Protein AF-A0A495JUN6-F1 (afdb_monomer_lite)

pLDDT: mean 78.56, std 11.52, range [39.69, 92.38]

Sequence (149 aa):
MSNQSVSVVHFGIGDDGEVAEEVAEALRSHGFSARALKAQANRGDAGSFALIVLLAVPVHGFLSALGESLGAATGEALHALFGRILTRLGGGRSERPVIVIRDATRGIDAEISAGLPPEAFEKLRELATEDPVKLRYDPVAGAWMAVGR

Structure (mmCIF, N/CA/C/O backbone):
data_AF-A0A495JUN6-F1
#
_entry.id   AF-A0A495JUN6-F1
#
loop_
_atom_site.group_PDB
_atom_site.id
_atom_site.type_symbol
_atom_site.label_atom_id
_atom_site.label_alt_id
_atom_site.label_comp_id
_atom_site.label_asym_id
_atom_site.label_entity_id
_atom_site.label_seq_id
_atom_site.pdbx_PDB_ins_code
_atom_site.Cartn_x
_atom_site.Cartn_y
_atom_site.Cartn_z
_atom_site.occupancy
_atom_site.B_iso_or_equiv
_atom_site.auth_seq_id
_atom_site.auth_comp_id
_atom_site.auth_asym_id
_atom_site.auth_atom_id
_atom_site.pdbx_PDB_model_num
ATOM 1 N N . MET A 1 1 ? -19.161 -3.204 10.108 1.00 51.31 1 MET A N 1
ATOM 2 C CA . MET A 1 1 ? -17.741 -3.182 9.701 1.00 51.31 1 MET A CA 1
ATOM 3 C C . MET A 1 1 ? -17.112 -1.962 10.348 1.00 51.31 1 MET A C 1
ATOM 5 O O . MET A 1 1 ? -17.696 -0.889 10.256 1.00 51.31 1 MET A O 1
ATOM 9 N N . SER A 1 2 ? -16.023 -2.127 11.099 1.00 54.59 2 SER A N 1
ATOM 10 C CA . SER A 1 2 ? -15.310 -0.999 11.707 1.00 54.59 2 SER A CA 1
ATOM 11 C C . SER A 1 2 ? -14.773 -0.105 10.593 1.00 54.59 2 SER A C 1
ATOM 13 O O . SER A 1 2 ? -14.056 -0.594 9.724 1.00 54.59 2 SER A O 1
ATOM 15 N N . ASN A 1 3 ? -15.151 1.173 10.590 1.00 66.56 3 ASN A N 1
ATOM 16 C CA . ASN A 1 3 ? -14.759 2.120 9.549 1.00 66.56 3 ASN A CA 1
ATOM 17 C C . ASN A 1 3 ? -13.253 2.402 9.695 1.00 66.56 3 ASN A C 1
ATOM 19 O O . ASN A 1 3 ? -12.848 3.170 10.569 1.00 66.56 3 ASN A O 1
ATOM 23 N N . GLN A 1 4 ? -12.411 1.707 8.927 1.00 79.69 4 GLN A N 1
ATOM 24 C CA . GLN A 1 4 ? -10.961 1.858 9.031 1.00 79.69 4 GLN A CA 1
ATOM 25 C C . GLN A 1 4 ? -10.552 3.228 8.489 1.00 79.69 4 GLN A C 1
ATOM 27 O O . GLN A 1 4 ? -10.918 3.612 7.377 1.00 79.69 4 GLN A O 1
ATOM 32 N N . SER A 1 5 ? -9.814 3.980 9.305 1.00 85.38 5 SER A N 1
ATOM 33 C CA . SER A 1 5 ? -9.288 5.289 8.927 1.00 85.38 5 SER A CA 1
ATOM 34 C C . SER A 1 5 ? -7.932 5.121 8.257 1.00 85.38 5 SER A C 1
ATOM 36 O O . SER A 1 5 ? -7.056 4.447 8.802 1.00 85.38 5 SER A O 1
ATOM 38 N N . VAL A 1 6 ? -7.764 5.735 7.087 1.00 86.81 6 VAL A N 1
ATOM 39 C CA . VAL A 1 6 ? -6.510 5.713 6.328 1.00 86.81 6 VAL A CA 1
ATOM 40 C C . VAL A 1 6 ? -6.088 7.148 6.042 1.00 86.81 6 VAL A C 1
ATOM 42 O O . VAL A 1 6 ? -6.883 7.972 5.602 1.00 86.81 6 VAL A O 1
ATOM 45 N N . SER A 1 7 ? -4.830 7.490 6.299 1.00 87.69 7 SER A N 1
ATOM 46 C CA . SER A 1 7 ? -4.287 8.778 5.850 1.00 87.69 7 SER A CA 1
ATOM 47 C C . SER A 1 7 ? -3.310 8.547 4.707 1.00 87.69 7 SER A C 1
ATOM 49 O O . SER A 1 7 ? -2.368 7.775 4.855 1.00 87.69 7 SER A O 1
ATOM 51 N N . VAL A 1 8 ? -3.546 9.217 3.582 1.00 87.56 8 VAL A N 1
ATOM 52 C CA . VAL A 1 8 ? -2.688 9.209 2.397 1.00 87.56 8 VAL A CA 1
ATOM 53 C C . VAL A 1 8 ? -1.772 10.418 2.496 1.00 87.56 8 VAL A C 1
ATOM 55 O O . VAL A 1 8 ? -2.181 11.548 2.248 1.00 87.56 8 VAL A O 1
ATOM 58 N N . VAL A 1 9 ? -0.543 10.206 2.941 1.00 84.69 9 VAL A N 1
ATOM 59 C CA . VAL A 1 9 ? 0.420 11.280 3.169 1.00 84.69 9 VAL A CA 1
ATOM 60 C C . VAL A 1 9 ? 1.331 11.410 1.957 1.00 84.69 9 VAL A C 1
ATOM 62 O O . VAL A 1 9 ? 1.933 10.427 1.536 1.00 84.69 9 VAL A O 1
ATOM 65 N N . HIS A 1 10 ? 1.477 12.619 1.425 1.00 85.25 10 HIS A N 1
ATOM 66 C CA . HIS A 1 10 ? 2.424 12.918 0.352 1.00 85.25 10 HIS A CA 1
ATOM 67 C C . HIS A 1 10 ? 3.462 13.951 0.810 1.00 85.25 10 HIS A C 1
ATOM 69 O O . HIS A 1 10 ? 3.162 14.845 1.606 1.00 85.25 10 HIS A O 1
ATOM 75 N N . PHE A 1 11 ? 4.690 13.827 0.303 1.00 76.75 11 PHE A N 1
ATOM 76 C CA . PHE A 1 11 ? 5.839 14.655 0.710 1.00 76.75 11 PHE A CA 1
ATOM 77 C C . PHE A 1 11 ? 6.261 15.690 -0.349 1.00 76.75 11 PHE A C 1
ATOM 79 O O . PHE A 1 11 ? 7.166 16.485 -0.103 1.00 76.75 11 PHE A O 1
ATOM 86 N N . GLY A 1 12 ? 5.634 15.681 -1.530 1.00 65.56 12 GLY A N 1
ATOM 87 C CA . GLY A 1 12 ? 6.183 16.333 -2.721 1.00 65.56 12 GLY A CA 1
ATOM 88 C C . GLY A 1 12 ? 5.538 17.638 -3.208 1.00 65.56 12 GLY A C 1
ATOM 89 O O . GLY A 1 12 ? 4.707 18.276 -2.548 1.00 65.56 12 GLY A O 1
ATOM 90 N N . ILE A 1 13 ? 6.006 18.012 -4.406 1.00 59.66 13 ILE A N 1
ATOM 91 C CA . ILE A 1 13 ? 5.780 19.232 -5.199 1.00 59.66 13 ILE A CA 1
ATOM 92 C C . ILE A 1 13 ? 5.242 18.781 -6.579 1.00 59.66 13 ILE A C 1
ATOM 94 O O . ILE A 1 13 ? 5.695 17.758 -7.084 1.00 59.66 13 ILE A O 1
ATOM 98 N N . GLY A 1 14 ? 4.314 19.520 -7.202 1.00 69.12 14 GLY A N 1
ATOM 99 C CA . GLY A 1 14 ? 3.636 19.105 -8.448 1.00 69.12 14 GLY A CA 1
ATOM 100 C C . GLY A 1 14 ? 2.329 18.344 -8.181 1.00 69.12 14 GLY A C 1
ATOM 101 O O . GLY A 1 14 ? 1.662 18.630 -7.185 1.00 69.12 14 GLY A O 1
ATOM 102 N N . ASP A 1 15 ? 1.993 17.364 -9.026 1.00 72.94 15 ASP A N 1
ATOM 103 C CA . ASP A 1 15 ? 0.687 16.668 -9.017 1.00 72.94 15 ASP A CA 1
ATOM 104 C C . ASP A 1 15 ? 0.548 15.593 -7.918 1.00 72.94 15 ASP A C 1
ATOM 106 O O . ASP A 1 15 ? -0.475 14.924 -7.810 1.00 72.94 15 ASP A O 1
ATOM 110 N N . ASP A 1 16 ? 1.547 15.432 -7.042 1.00 78.19 16 ASP A N 1
ATOM 111 C CA . ASP A 1 16 ? 1.526 14.439 -5.953 1.00 78.19 16 ASP A CA 1
ATOM 112 C C . ASP A 1 16 ? 0.312 14.605 -5.024 1.00 78.19 16 ASP A C 1
ATOM 114 O O . ASP A 1 16 ? -0.188 13.627 -4.474 1.00 78.19 16 ASP A O 1
ATOM 118 N N . GLY A 1 17 ? -0.156 15.845 -4.840 1.00 81.62 17 GLY A N 1
ATOM 119 C CA . GLY A 1 17 ? -1.359 16.134 -4.058 1.00 81.62 17 GLY A CA 1
ATOM 120 C C . GLY A 1 17 ? -2.643 15.680 -4.756 1.00 81.62 17 GLY A C 1
ATOM 121 O O . GLY A 1 17 ? -3.538 15.170 -4.090 1.00 81.62 17 GLY A O 1
ATOM 122 N N . GLU A 1 18 ? -2.709 15.812 -6.084 1.00 86.19 18 GLU A N 1
ATOM 123 C CA . GLU A 1 18 ? -3.829 15.311 -6.886 1.00 86.19 18 GLU A CA 1
ATOM 124 C C . GLU A 1 18 ? -3.860 13.785 -6.834 1.00 86.19 18 GLU A C 1
ATOM 126 O O . GLU A 1 18 ? -4.872 13.211 -6.446 1.00 86.19 18 GLU A O 1
ATOM 131 N N . VAL A 1 19 ? -2.722 13.124 -7.072 1.00 86.69 19 VAL A N 1
ATOM 132 C CA . VAL A 1 19 ? -2.626 11.660 -6.969 1.00 86.69 19 VAL A CA 1
ATOM 133 C C . VAL A 1 19 ? -2.966 11.176 -5.554 1.00 86.69 19 VAL A C 1
ATOM 135 O O . VAL A 1 19 ? -3.654 10.171 -5.397 1.00 86.69 19 VAL A O 1
ATOM 138 N N . ALA A 1 20 ? -2.526 11.877 -4.504 1.00 87.50 20 ALA A N 1
ATOM 139 C CA . ALA A 1 20 ? -2.879 11.522 -3.129 1.00 87.50 20 ALA A CA 1
ATOM 140 C C . ALA A 1 20 ? -4.390 11.637 -2.859 1.00 87.50 20 ALA A C 1
ATOM 142 O O . ALA A 1 20 ? -4.950 10.773 -2.178 1.00 87.50 20 ALA A O 1
ATOM 143 N N . GLU A 1 21 ? -5.055 12.662 -3.395 1.00 90.25 21 GLU A N 1
ATOM 144 C CA . GLU A 1 21 ? -6.508 12.813 -3.275 1.00 90.25 21 GLU A CA 1
ATOM 145 C C . GLU A 1 21 ? -7.253 11.751 -4.089 1.00 90.25 21 GLU A C 1
ATOM 147 O O . GLU A 1 21 ? -8.192 11.154 -3.569 1.00 90.25 21 GLU A O 1
ATOM 152 N N . GLU A 1 22 ? -6.794 11.417 -5.297 1.00 89.38 22 GLU A N 1
ATOM 153 C CA . GLU A 1 22 ? -7.351 10.316 -6.094 1.00 89.38 22 GLU A CA 1
ATOM 154 C C . GLU A 1 22 ? -7.238 8.970 -5.363 1.00 89.38 22 GLU A C 1
ATOM 156 O O . GLU A 1 22 ? -8.165 8.159 -5.374 1.00 89.38 22 GLU A O 1
ATOM 161 N N . VAL A 1 23 ? -6.109 8.719 -4.692 1.00 87.81 23 VAL A N 1
ATOM 162 C CA . VAL A 1 23 ? -5.922 7.521 -3.862 1.00 87.81 23 VAL A CA 1
ATOM 163 C C . VAL A 1 23 ? -6.878 7.539 -2.672 1.00 87.81 23 VAL A C 1
ATOM 165 O O . VAL A 1 23 ? -7.506 6.521 -2.379 1.00 87.81 23 VAL A O 1
ATOM 168 N N . ALA A 1 24 ? -7.029 8.679 -1.993 1.00 90.25 24 ALA A N 1
ATOM 169 C CA . ALA A 1 24 ? -7.983 8.812 -0.896 1.00 90.25 24 ALA A CA 1
ATOM 170 C C . ALA A 1 24 ? -9.432 8.615 -1.377 1.00 90.25 24 ALA A C 1
ATOM 172 O O . ALA A 1 24 ? -10.218 7.951 -0.705 1.00 90.25 24 ALA A O 1
ATOM 173 N N . GLU A 1 25 ? -9.793 9.130 -2.551 1.00 90.50 25 GLU A N 1
ATOM 174 C CA . GLU A 1 25 ? -11.100 8.922 -3.173 1.00 90.50 25 GLU A CA 1
ATOM 175 C C . GLU A 1 25 ? -11.342 7.455 -3.529 1.00 90.50 25 GLU A C 1
ATOM 177 O O . GLU A 1 25 ? -12.385 6.910 -3.162 1.00 90.50 25 GLU A O 1
ATOM 182 N N . ALA A 1 26 ? -10.362 6.785 -4.137 1.00 87.31 26 ALA A N 1
ATOM 183 C CA . ALA A 1 26 ? -10.437 5.357 -4.415 1.00 87.31 26 ALA A CA 1
ATOM 184 C C . ALA A 1 26 ? -10.681 4.561 -3.122 1.00 87.31 26 ALA A C 1
ATOM 186 O O . ALA A 1 26 ? -11.609 3.759 -3.054 1.00 87.31 26 ALA A O 1
ATOM 187 N N . LEU A 1 27 ? -9.927 4.839 -2.056 1.00 88.56 27 LEU A N 1
ATOM 188 C CA . LEU A 1 27 ? -10.125 4.197 -0.755 1.00 88.56 27 LEU A CA 1
ATOM 189 C C . LEU A 1 27 ? -11.516 4.488 -0.164 1.00 88.56 27 LEU A C 1
ATOM 191 O O . LEU A 1 27 ? -12.169 3.575 0.341 1.00 88.56 27 LEU A O 1
ATOM 195 N N . ARG A 1 28 ? -12.023 5.722 -0.272 1.00 90.38 28 ARG A N 1
ATOM 196 C CA . ARG A 1 28 ? -13.397 6.057 0.149 1.00 90.38 28 ARG A CA 1
ATOM 197 C C . ARG A 1 28 ? -14.445 5.262 -0.628 1.00 90.38 28 ARG A C 1
ATOM 199 O O . ARG A 1 28 ? -15.394 4.773 -0.018 1.00 90.38 28 ARG A O 1
ATOM 206 N N . SER A 1 29 ? -14.253 5.066 -1.934 1.00 88.62 29 SER A N 1
ATOM 207 C CA . SER A 1 29 ? -15.157 4.253 -2.764 1.00 88.62 29 SER A CA 1
ATOM 208 C C . SER A 1 29 ? -15.208 2.775 -2.337 1.00 88.62 29 SER A C 1
ATOM 210 O O . SER A 1 29 ? -16.213 2.103 -2.557 1.00 88.62 29 SER A O 1
ATOM 212 N N . HIS A 1 30 ? -14.167 2.306 -1.642 1.00 84.44 30 HIS A N 1
ATOM 213 C CA . HIS A 1 30 ? -14.057 0.968 -1.057 1.00 84.44 30 HIS A CA 1
ATOM 214 C C . HIS A 1 30 ? -14.405 0.917 0.446 1.00 84.44 30 HIS A C 1
ATOM 216 O O . HIS A 1 30 ? -14.120 -0.071 1.119 1.00 84.44 30 HIS A O 1
ATOM 222 N N . GLY A 1 31 ? -15.044 1.962 0.986 1.00 85.38 31 GLY A N 1
ATOM 223 C CA . GLY A 1 31 ? -15.576 1.969 2.353 1.00 85.38 31 GLY A CA 1
ATOM 224 C C . GLY A 1 31 ? -14.574 2.348 3.446 1.00 85.38 31 GLY A C 1
ATOM 225 O O . GLY A 1 31 ? -14.867 2.158 4.624 1.00 85.38 31 GLY A O 1
ATOM 226 N N . PHE A 1 32 ? -13.410 2.899 3.089 1.00 86.50 32 PHE A N 1
ATOM 227 C CA . PHE A 1 32 ? -12.456 3.436 4.060 1.00 86.50 32 PHE A CA 1
ATOM 228 C C . PHE A 1 32 ? -12.744 4.906 4.377 1.00 86.50 32 PHE A C 1
ATOM 230 O O . PHE A 1 32 ? -13.102 5.701 3.508 1.00 86.50 32 PHE A O 1
ATOM 237 N N . SER A 1 33 ? -12.486 5.319 5.616 1.00 89.75 33 SER A N 1
ATOM 238 C CA . SER A 1 33 ? -12.432 6.738 5.975 1.00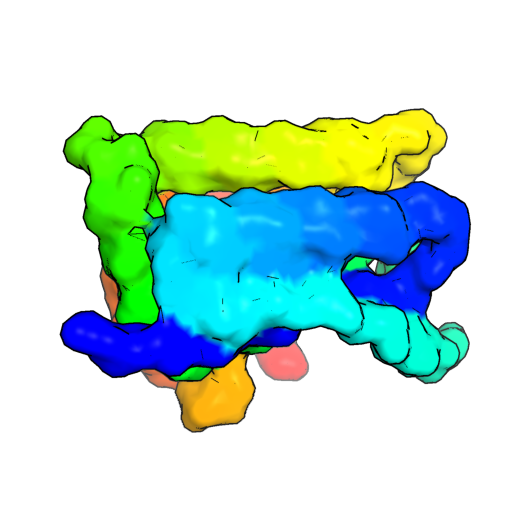 89.75 33 SER A CA 1
ATOM 239 C C . SER A 1 33 ? -11.056 7.298 5.602 1.00 89.75 33 SER A C 1
ATOM 241 O O . SER A 1 33 ? -10.170 7.375 6.455 1.00 89.75 33 SER A O 1
ATOM 243 N N . ALA A 1 34 ? -10.861 7.661 4.331 1.00 90.12 34 ALA A N 1
ATOM 244 C CA . ALA A 1 34 ? -9.571 8.129 3.821 1.00 90.12 34 ALA A CA 1
ATOM 245 C C . ALA A 1 34 ? -9.474 9.656 3.643 1.00 90.12 34 ALA A C 1
ATOM 247 O O . ALA A 1 34 ? -10.443 10.315 3.258 1.00 90.12 34 ALA A O 1
ATOM 248 N N . ARG A 1 35 ? -8.284 10.214 3.906 1.00 92.38 35 ARG A N 1
ATOM 249 C CA . ARG A 1 35 ? -7.948 11.634 3.679 1.00 92.38 35 ARG A CA 1
ATOM 250 C C . ARG A 1 35 ? -6.540 11.798 3.111 1.00 92.38 35 ARG A C 1
ATOM 252 O O . ARG A 1 35 ? -5.628 11.116 3.582 1.00 92.38 35 ARG A O 1
ATOM 259 N N . ALA A 1 36 ? -6.350 12.726 2.175 1.00 90.19 36 ALA A N 1
ATOM 260 C CA . ALA A 1 36 ? -5.023 13.140 1.735 1.00 90.19 36 ALA A CA 1
ATOM 261 C C . ALA A 1 36 ? -4.432 14.188 2.690 1.00 90.19 36 ALA A C 1
ATOM 263 O O . ALA A 1 36 ? -5.126 15.094 3.154 1.00 90.19 36 ALA A O 1
ATOM 264 N N . LEU A 1 37 ? -3.147 14.057 3.013 1.00 87.50 37 LEU A N 1
ATOM 265 C CA . LEU A 1 37 ? -2.410 14.974 3.875 1.00 87.50 37 LEU A CA 1
ATOM 266 C C . LEU A 1 37 ? -1.078 15.339 3.225 1.00 87.50 37 LEU A C 1
ATOM 268 O O . LEU A 1 37 ? -0.308 14.468 2.824 1.00 87.50 37 LEU A O 1
ATOM 272 N N . LYS A 1 38 ? -0.760 16.631 3.213 1.00 85.44 38 LYS A N 1
ATOM 273 C CA . LYS A 1 38 ? 0.571 17.107 2.843 1.00 85.44 38 LYS A CA 1
ATOM 274 C C . LYS A 1 38 ? 1.481 17.088 4.067 1.00 85.44 38 LYS A C 1
ATOM 276 O O . LYS A 1 38 ? 1.238 17.826 5.021 1.00 85.44 38 LYS A O 1
ATOM 281 N N . ALA A 1 39 ? 2.535 16.279 4.041 1.00 79.25 39 ALA A N 1
ATOM 282 C CA . ALA A 1 39 ? 3.596 16.360 5.037 1.00 79.25 39 ALA A CA 1
ATOM 283 C C . ALA A 1 39 ? 4.549 17.517 4.709 1.00 79.25 39 ALA A C 1
ATOM 285 O O . ALA A 1 39 ? 4.863 17.778 3.545 1.00 79.25 39 ALA A O 1
ATOM 286 N N . GLN A 1 40 ? 5.036 18.212 5.740 1.00 65.69 40 GLN A N 1
ATOM 287 C CA . GLN A 1 40 ? 6.181 19.101 5.571 1.00 65.69 40 GLN A CA 1
ATOM 288 C C . GLN A 1 40 ? 7.427 18.242 5.358 1.00 65.69 40 GLN A C 1
ATOM 290 O O . GLN A 1 40 ? 7.810 17.464 6.229 1.00 65.69 40 GLN A O 1
ATOM 295 N N . ALA A 1 41 ? 8.053 18.381 4.191 1.00 57.16 41 ALA A N 1
ATOM 296 C CA . ALA A 1 41 ? 9.350 17.782 3.930 1.00 57.16 41 ALA A CA 1
ATOM 297 C C . ALA A 1 41 ? 10.388 18.399 4.881 1.00 57.16 41 ALA A C 1
ATOM 299 O O . ALA A 1 41 ? 10.761 19.566 4.731 1.00 57.16 41 ALA A O 1
ATOM 300 N N . ASN A 1 42 ? 10.887 17.626 5.846 1.00 51.94 42 ASN A N 1
ATOM 301 C CA . ASN A 1 42 ? 12.164 17.956 6.464 1.00 51.94 42 ASN A CA 1
ATOM 302 C C . ASN A 1 42 ? 13.232 17.708 5.397 1.00 51.94 42 ASN A C 1
ATOM 304 O O . ASN A 1 42 ? 13.517 16.565 5.064 1.00 51.94 42 ASN A O 1
ATOM 308 N N . ARG A 1 43 ? 13.817 18.787 4.859 1.00 44.12 43 ARG A N 1
ATOM 309 C CA . ARG A 1 43 ? 14.862 18.780 3.808 1.00 44.12 43 ARG A CA 1
ATOM 310 C C . ARG A 1 43 ? 16.070 17.860 4.076 1.00 44.12 43 ARG A C 1
ATOM 312 O O . ARG A 1 43 ? 16.912 17.747 3.194 1.00 44.12 43 ARG A O 1
ATOM 319 N N . GLY A 1 44 ? 16.200 17.282 5.271 1.00 44.53 44 GLY A N 1
ATOM 320 C CA . GLY A 1 44 ? 17.384 16.551 5.723 1.00 44.53 44 GLY A CA 1
ATOM 321 C C . GLY A 1 44 ? 17.299 15.024 5.702 1.00 44.53 44 GLY A C 1
ATOM 322 O O . GLY A 1 44 ? 18.355 14.407 5.662 1.00 44.53 44 GLY A O 1
ATOM 323 N N . ASP A 1 45 ? 16.111 14.409 5.689 1.00 46.44 45 ASP A N 1
ATOM 324 C CA . ASP A 1 45 ? 15.992 12.944 5.751 1.00 46.44 45 ASP A CA 1
ATOM 325 C C . ASP A 1 45 ? 15.387 12.377 4.463 1.00 46.44 45 ASP A C 1
ATOM 327 O O . ASP A 1 45 ? 14.179 12.407 4.247 1.00 46.44 45 ASP A O 1
ATOM 331 N N . ALA A 1 46 ? 16.287 11.829 3.644 1.00 39.69 46 ALA A N 1
ATOM 332 C CA . ALA A 1 46 ? 16.066 10.969 2.483 1.00 39.69 46 ALA A CA 1
ATOM 333 C C . ALA A 1 46 ? 15.428 11.610 1.229 1.00 39.69 46 ALA A C 1
ATOM 335 O O . ALA A 1 46 ? 14.401 12.286 1.267 1.00 39.69 46 ALA A O 1
ATOM 336 N N . GLY A 1 47 ? 16.070 11.352 0.082 1.00 43.91 47 GLY A N 1
ATOM 337 C CA . GLY A 1 47 ? 15.713 11.817 -1.263 1.00 43.91 47 GLY A CA 1
ATOM 338 C C . GLY A 1 47 ? 14.219 11.717 -1.571 1.00 43.91 47 GLY A C 1
ATOM 339 O O . GLY A 1 47 ? 13.704 10.661 -1.925 1.00 43.91 47 GLY A O 1
ATOM 340 N N . SER A 1 48 ? 13.528 12.842 -1.404 1.00 53.59 48 SER A N 1
ATOM 341 C CA . SER A 1 48 ? 12.078 12.942 -1.513 1.00 53.59 48 SER A CA 1
ATOM 342 C C . SER A 1 48 ? 11.657 13.032 -2.971 1.00 53.59 48 SER A C 1
ATOM 344 O O . SER A 1 48 ? 11.554 14.129 -3.517 1.00 53.59 48 SER A O 1
ATOM 346 N N . PHE A 1 49 ? 11.367 11.888 -3.586 1.00 55.97 49 PHE A N 1
ATOM 347 C CA . PHE A 1 49 ? 10.835 11.849 -4.941 1.00 55.97 49 PHE A CA 1
ATOM 348 C C . PHE A 1 49 ? 9.716 10.800 -5.025 1.00 55.97 49 PHE A C 1
ATOM 350 O O . PHE A 1 49 ? 9.938 9.604 -4.877 1.00 55.97 49 PHE A O 1
ATOM 357 N N . ALA A 1 50 ? 8.481 11.284 -5.214 1.00 62.38 50 ALA A N 1
ATOM 358 C CA . ALA A 1 50 ? 7.270 10.491 -5.460 1.00 62.38 50 ALA A CA 1
ATOM 359 C C . ALA A 1 50 ? 6.890 9.442 -4.383 1.00 62.38 50 ALA A C 1
ATOM 361 O O . ALA A 1 50 ? 6.521 8.317 -4.723 1.00 62.38 50 ALA A O 1
ATOM 362 N N . LEU A 1 51 ? 6.965 9.803 -3.095 1.00 70.00 51 LEU A N 1
ATOM 363 C CA . LEU A 1 51 ? 6.554 8.937 -1.982 1.00 70.00 51 LEU A CA 1
ATOM 364 C C . LEU A 1 51 ? 5.113 9.231 -1.529 1.00 70.00 51 LEU A C 1
ATOM 366 O O . LEU A 1 51 ? 4.822 10.344 -1.079 1.00 70.00 51 LEU A O 1
ATOM 370 N N . ILE A 1 52 ? 4.247 8.212 -1.565 1.00 76.44 52 ILE A N 1
ATOM 371 C CA . ILE A 1 52 ? 2.953 8.203 -0.858 1.00 76.44 52 ILE A CA 1
ATOM 372 C C . ILE A 1 52 ? 3.055 7.263 0.343 1.00 76.44 52 ILE A C 1
ATOM 374 O O . ILE A 1 52 ? 3.404 6.098 0.184 1.00 76.44 52 ILE A O 1
ATOM 378 N N . VAL A 1 53 ? 2.708 7.737 1.539 1.00 79.25 53 VAL A N 1
ATOM 379 C CA . VAL A 1 53 ? 2.606 6.906 2.745 1.00 79.25 53 VAL A CA 1
ATOM 380 C C . VAL A 1 53 ? 1.138 6.684 3.090 1.00 79.25 53 VAL A C 1
ATOM 382 O O . VAL A 1 53 ? 0.415 7.628 3.398 1.00 79.25 53 VAL A O 1
ATOM 385 N N . LEU A 1 54 ? 0.702 5.430 3.077 1.00 80.88 54 LEU A N 1
ATOM 386 C CA . LEU A 1 54 ? -0.606 5.001 3.553 1.00 80.88 54 LEU A CA 1
ATOM 387 C C . LEU A 1 54 ? -0.494 4.627 5.029 1.00 80.88 54 LEU A C 1
ATOM 389 O O . LEU A 1 54 ? 0.044 3.577 5.371 1.00 80.88 54 LEU A O 1
ATOM 393 N N . LEU A 1 55 ? -0.997 5.489 5.908 1.00 79.88 55 LEU A N 1
ATOM 394 C CA . LEU A 1 55 ? -1.105 5.197 7.335 1.00 79.88 55 LEU A CA 1
ATOM 395 C C . LEU A 1 55 ? -2.390 4.409 7.568 1.00 79.88 55 LEU A C 1
ATOM 397 O O . LEU 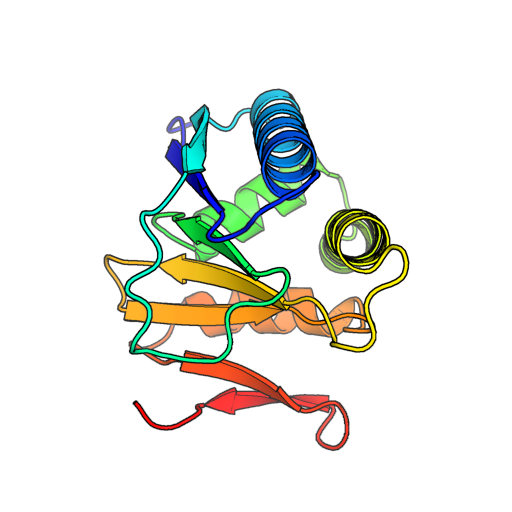A 1 55 ? -3.473 4.998 7.561 1.00 79.88 55 LEU A O 1
ATOM 401 N N . ALA A 1 56 ? -2.262 3.101 7.766 1.00 74.94 56 ALA A N 1
ATOM 402 C CA . ALA A 1 56 ? -3.380 2.202 8.001 1.00 74.94 56 ALA A CA 1
ATOM 403 C C . ALA A 1 56 ? -3.105 1.360 9.249 1.00 74.94 56 ALA A C 1
ATOM 405 O O . ALA A 1 56 ? -2.081 0.691 9.348 1.00 74.94 56 ALA A O 1
ATOM 406 N N . VAL A 1 57 ? -4.023 1.395 10.214 1.00 72.50 57 VAL A N 1
ATOM 407 C CA . VAL A 1 57 ? -3.935 0.573 11.425 1.00 72.50 57 VAL A CA 1
ATOM 408 C C . VAL A 1 57 ? -5.222 -0.238 11.550 1.00 72.50 57 VAL A C 1
ATOM 410 O O . VAL A 1 57 ? -6.287 0.372 11.696 1.00 72.50 57 VAL A O 1
ATOM 413 N N . PRO A 1 58 ? -5.166 -1.587 11.543 1.00 77.06 58 PRO A N 1
ATOM 414 C CA . PRO A 1 58 ? -4.010 -2.478 11.310 1.00 77.06 58 PRO A CA 1
ATOM 415 C C . PRO A 1 58 ? -3.760 -2.786 9.816 1.00 77.06 58 PRO A C 1
ATOM 417 O O . PRO A 1 58 ? -4.721 -2.995 9.074 1.00 77.06 58 PRO A O 1
ATOM 420 N N . VAL A 1 59 ? -2.497 -2.917 9.373 1.00 80.88 59 VAL A N 1
ATOM 421 C CA . VAL A 1 59 ? -2.157 -3.155 7.943 1.00 80.88 59 VAL A CA 1
ATOM 422 C C . VAL A 1 59 ? -2.761 -4.442 7.393 1.00 80.88 59 VAL A C 1
ATOM 424 O O . VAL A 1 59 ? -3.310 -4.434 6.294 1.00 80.88 59 VAL A O 1
ATOM 427 N N . HIS A 1 60 ? -2.736 -5.534 8.160 1.00 80.31 60 HIS A N 1
ATOM 428 C CA . HIS A 1 60 ? -3.401 -6.772 7.750 1.00 80.31 60 HIS A CA 1
ATOM 429 C C . HIS A 1 60 ? -4.905 -6.553 7.514 1.00 80.31 60 HIS A C 1
ATOM 431 O O . HIS A 1 60 ? -5.447 -6.977 6.498 1.00 80.31 60 HIS A O 1
ATOM 437 N N . GLY A 1 61 ? -5.580 -5.851 8.432 1.00 81.31 61 GLY A N 1
ATOM 438 C CA . GLY A 1 61 ? -7.005 -5.551 8.302 1.00 81.31 61 GLY A CA 1
ATOM 439 C C . GLY A 1 61 ? -7.303 -4.650 7.106 1.00 81.31 61 GLY A C 1
ATOM 440 O O . GLY A 1 61 ? -8.318 -4.849 6.449 1.00 81.31 61 GLY A O 1
ATOM 441 N N . PHE A 1 62 ? -6.412 -3.706 6.810 1.00 84.62 62 PHE A N 1
ATOM 442 C CA . PHE A 1 62 ? -6.496 -2.847 5.634 1.00 84.62 62 PHE A CA 1
ATOM 443 C C . PHE A 1 62 ? -6.357 -3.642 4.335 1.00 84.62 62 PHE A C 1
ATOM 445 O O . PHE A 1 62 ? -7.219 -3.538 3.468 1.00 84.62 62 PHE A O 1
ATOM 452 N N . LEU A 1 63 ? -5.320 -4.477 4.215 1.00 83.75 63 LEU A N 1
ATOM 453 C CA . LEU A 1 63 ? -5.090 -5.298 3.023 1.00 83.75 63 LEU A CA 1
ATOM 454 C C . LEU A 1 63 ? -6.217 -6.314 2.804 1.00 83.75 63 LEU A C 1
ATOM 456 O O . LEU A 1 63 ? -6.656 -6.492 1.671 1.00 83.75 63 LEU A O 1
ATOM 460 N N . SER A 1 64 ? -6.716 -6.939 3.874 1.00 82.19 64 SER A N 1
ATOM 461 C CA . SER A 1 64 ? -7.847 -7.870 3.806 1.00 82.19 64 SER A CA 1
ATOM 462 C C 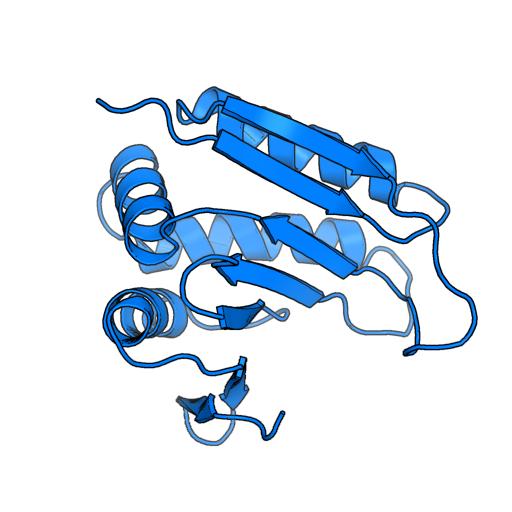. SER A 1 64 ? -9.141 -7.165 3.394 1.00 82.19 64 SER A C 1
ATOM 464 O O . SER A 1 64 ? -9.783 -7.604 2.446 1.00 82.19 64 SER A O 1
ATOM 466 N N . ALA A 1 65 ? -9.494 -6.037 4.021 1.00 83.88 65 ALA A N 1
ATOM 467 C CA . ALA A 1 65 ? -10.703 -5.285 3.670 1.00 83.88 65 ALA A CA 1
ATOM 468 C C . ALA A 1 65 ? -10.643 -4.723 2.241 1.00 83.88 65 ALA A C 1
ATOM 470 O O . ALA A 1 65 ? -11.631 -4.759 1.509 1.00 83.88 65 ALA A O 1
ATOM 471 N N . LEU A 1 66 ? -9.471 -4.239 1.821 1.00 82.75 66 LEU A N 1
ATOM 472 C CA . LEU A 1 66 ? -9.266 -3.747 0.465 1.00 82.75 66 LEU A CA 1
ATOM 473 C C . LEU A 1 66 ? -9.385 -4.897 -0.541 1.00 82.75 66 LEU A C 1
ATOM 475 O O . LEU A 1 66 ? -10.107 -4.764 -1.526 1.00 82.75 66 LEU A O 1
ATOM 479 N N . GLY A 1 67 ? -8.768 -6.044 -0.252 1.00 81.19 67 GLY A N 1
ATOM 480 C CA . GLY A 1 67 ? -8.900 -7.262 -1.046 1.00 81.19 67 GLY A CA 1
ATOM 481 C C . GLY A 1 67 ? -10.343 -7.742 -1.194 1.00 81.19 67 GLY A C 1
ATOM 482 O O . GLY A 1 67 ? -10.772 -8.020 -2.308 1.00 81.19 67 GLY A O 1
ATOM 483 N N . GLU A 1 68 ? -11.109 -7.777 -0.103 1.00 83.50 68 GLU A N 1
ATOM 484 C CA . GLU A 1 68 ? -12.536 -8.126 -0.116 1.00 83.50 68 GLU A CA 1
ATOM 485 C C . GLU A 1 68 ? -13.356 -7.148 -0.968 1.00 83.50 68 GLU A C 1
ATOM 487 O O . GLU A 1 68 ? -14.191 -7.571 -1.768 1.00 83.50 68 GLU A O 1
ATOM 492 N N . SER A 1 69 ? -13.092 -5.843 -0.840 1.00 82.50 69 SER A N 1
ATOM 493 C CA . SER A 1 69 ? -13.805 -4.798 -1.586 1.00 82.50 69 SER A CA 1
ATOM 494 C C . SER A 1 69 ? -13.539 -4.827 -3.096 1.00 82.50 69 SER A C 1
ATOM 496 O O . SER A 1 69 ? -14.351 -4.326 -3.873 1.00 82.50 69 SER A O 1
ATOM 498 N N . LEU A 1 70 ? -12.402 -5.397 -3.506 1.00 82.12 70 LEU A N 1
ATOM 499 C CA . LEU A 1 70 ? -11.975 -5.493 -4.897 1.00 82.12 70 LEU A CA 1
ATOM 500 C C . LEU A 1 70 ? -12.454 -6.786 -5.590 1.00 82.12 70 LEU A C 1
ATOM 502 O O . LEU A 1 70 ? -12.404 -6.864 -6.816 1.00 82.12 70 LEU A O 1
ATOM 506 N N . GLY A 1 71 ? -12.960 -7.771 -4.837 1.00 77.44 71 GLY A N 1
ATOM 507 C CA . GLY A 1 71 ? -13.428 -9.062 -5.353 1.00 77.44 71 GLY A CA 1
ATOM 508 C C . GLY A 1 71 ? -12.384 -10.189 -5.282 1.00 77.44 71 GLY A C 1
ATOM 509 O O . GLY A 1 71 ? -11.276 -10.019 -4.778 1.00 77.44 71 GLY A O 1
ATOM 510 N N . ALA A 1 72 ? -12.751 -11.391 -5.745 1.00 59.41 72 ALA A N 1
ATOM 511 C CA . ALA A 1 72 ? -11.879 -12.568 -5.668 1.00 59.41 72 ALA A CA 1
ATOM 512 C C . ALA A 1 72 ? -10.655 -12.439 -6.605 1.00 59.41 72 ALA A C 1
ATOM 514 O O . ALA A 1 72 ? -10.810 -12.041 -7.756 1.00 59.41 72 ALA A O 1
ATOM 515 N N . ALA A 1 73 ? -9.478 -12.847 -6.102 1.00 66.81 73 ALA A N 1
ATOM 516 C CA . ALA A 1 73 ? -8.108 -12.560 -6.577 1.00 66.81 73 ALA A CA 1
ATOM 517 C C . AL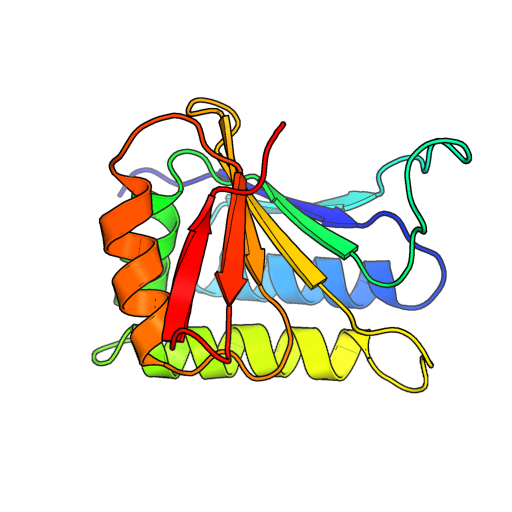A A 1 73 ? -7.519 -11.228 -6.060 1.00 66.81 73 ALA A C 1
ATOM 519 O O . ALA A 1 73 ? -7.120 -10.344 -6.818 1.00 66.81 73 ALA A O 1
ATOM 520 N N . THR A 1 74 ? -7.429 -11.117 -4.730 1.00 75.19 74 THR A N 1
ATOM 521 C CA . THR A 1 74 ? -6.899 -9.959 -3.992 1.00 75.19 74 THR A CA 1
ATOM 522 C C . THR A 1 74 ? -5.531 -9.488 -4.501 1.00 75.19 74 THR A C 1
ATOM 524 O O . THR A 1 74 ? -5.358 -8.291 -4.722 1.00 75.19 74 THR A O 1
ATOM 527 N N . GLY A 1 75 ? -4.586 -10.394 -4.766 1.00 79.31 75 GLY A N 1
ATOM 528 C CA . GLY A 1 75 ? -3.270 -10.037 -5.306 1.00 79.31 75 GLY A CA 1
ATOM 529 C C . GLY A 1 75 ? -3.303 -9.306 -6.655 1.00 79.31 75 GLY A C 1
ATOM 530 O O . GLY A 1 75 ? -2.610 -8.304 -6.818 1.00 79.31 75 GLY A O 1
ATOM 531 N N . GLU A 1 76 ? -4.134 -9.752 -7.602 1.00 82.50 76 GLU A N 1
ATOM 532 C CA . GLU A 1 76 ? -4.295 -9.130 -8.932 1.00 82.50 76 GLU A CA 1
ATOM 533 C C . GLU A 1 76 ? -4.908 -7.733 -8.821 1.00 82.50 76 GLU A C 1
ATOM 535 O O . GLU A 1 76 ? -4.445 -6.771 -9.435 1.00 82.50 76 GLU A O 1
ATOM 540 N N . ALA A 1 77 ? -5.933 -7.595 -7.981 1.00 82.06 77 ALA A N 1
ATOM 541 C CA . ALA A 1 77 ? -6.607 -6.319 -7.820 1.00 82.06 77 ALA A CA 1
ATOM 542 C C . ALA A 1 77 ? -5.736 -5.285 -7.089 1.00 82.06 77 ALA A C 1
ATOM 544 O O . ALA A 1 77 ? -5.701 -4.115 -7.481 1.00 82.06 77 ALA A O 1
ATOM 545 N N . LEU A 1 78 ? -4.984 -5.712 -6.068 1.00 84.00 78 LEU A N 1
ATOM 546 C CA . LEU A 1 78 ? -3.995 -4.864 -5.402 1.00 84.00 78 LEU A CA 1
ATOM 547 C C . LEU A 1 78 ? -2.866 -4.481 -6.366 1.00 84.00 78 LEU A C 1
ATOM 549 O O . LEU A 1 78 ? -2.495 -3.308 -6.426 1.00 84.00 78 LEU A O 1
ATOM 553 N N . HIS A 1 79 ? -2.377 -5.430 -7.169 1.00 87.31 79 HIS A N 1
ATOM 554 C CA . HIS A 1 79 ? -1.392 -5.164 -8.214 1.00 87.31 79 HIS A CA 1
ATOM 555 C C . HIS A 1 79 ? -1.884 -4.096 -9.199 1.00 87.31 79 HIS A C 1
ATOM 557 O O . HIS A 1 79 ? -1.186 -3.108 -9.433 1.00 87.31 79 HIS A O 1
ATOM 563 N N . ALA A 1 80 ? -3.104 -4.237 -9.721 1.00 85.94 80 ALA A N 1
ATOM 564 C CA . ALA A 1 80 ? -3.692 -3.273 -10.646 1.00 85.94 80 ALA A CA 1
ATOM 565 C C . ALA A 1 80 ? -3.858 -1.881 -10.010 1.00 85.94 80 ALA A C 1
ATOM 567 O O . ALA A 1 80 ? -3.525 -0.866 -10.631 1.00 85.94 80 ALA A O 1
ATOM 568 N N . LEU A 1 81 ? -4.330 -1.819 -8.759 1.00 85.38 81 LEU A N 1
ATOM 569 C CA . LEU A 1 81 ? -4.507 -0.565 -8.029 1.00 85.38 81 LEU A CA 1
ATOM 570 C C . LEU A 1 81 ? -3.170 0.154 -7.813 1.00 85.38 81 LEU A C 1
ATOM 572 O O . LEU A 1 81 ? -3.022 1.308 -8.221 1.00 85.38 81 LEU A O 1
ATOM 576 N N . PHE A 1 82 ? -2.194 -0.517 -7.196 1.00 86.88 82 PHE A N 1
ATOM 577 C CA . PHE A 1 82 ? -0.898 0.088 -6.890 1.00 86.88 82 PHE A CA 1
ATOM 578 C C . PHE A 1 82 ? -0.083 0.372 -8.152 1.00 86.88 82 PHE A C 1
ATOM 580 O O . PHE A 1 82 ? 0.561 1.418 -8.226 1.00 86.88 82 PHE A O 1
ATOM 587 N N . GLY A 1 83 ? -0.174 -0.482 -9.173 1.00 87.31 83 GLY A N 1
ATOM 588 C CA . GLY A 1 83 ? 0.428 -0.248 -10.484 1.00 87.31 83 GLY A CA 1
ATOM 589 C C . GLY A 1 83 ? -0.068 1.054 -11.114 1.00 87.31 83 GLY A C 1
ATOM 590 O O . GLY A 1 83 ? 0.744 1.892 -11.501 1.00 87.31 83 GLY A O 1
ATOM 591 N N . ARG A 1 84 ? -1.388 1.288 -11.120 1.00 87.19 84 ARG A N 1
ATOM 592 C CA . ARG A 1 84 ? -1.978 2.536 -11.633 1.00 87.19 84 ARG A CA 1
ATOM 593 C C . ARG A 1 84 ? -1.481 3.771 -10.877 1.00 87.19 84 ARG A C 1
ATOM 595 O O . ARG A 1 84 ? -1.170 4.780 -11.509 1.00 87.19 84 ARG A O 1
ATOM 602 N N . ILE A 1 85 ? -1.396 3.697 -9.547 1.00 86.19 85 ILE A N 1
ATOM 603 C CA . ILE A 1 85 ? -0.905 4.806 -8.712 1.00 86.19 85 ILE A CA 1
ATOM 604 C C . ILE A 1 85 ? 0.566 5.098 -9.036 1.00 86.19 85 ILE A C 1
ATOM 606 O O . ILE A 1 85 ? 0.932 6.244 -9.288 1.00 86.19 85 ILE A O 1
ATOM 610 N N . LEU A 1 86 ? 1.404 4.061 -9.100 1.00 85.69 86 LEU A N 1
ATOM 611 C CA . LEU A 1 86 ? 2.833 4.186 -9.392 1.00 85.69 86 LEU A CA 1
ATOM 612 C C . LEU A 1 86 ? 3.099 4.718 -10.807 1.00 85.69 86 LEU A C 1
ATOM 614 O O . LEU A 1 86 ? 3.998 5.537 -10.981 1.00 85.69 86 LEU A O 1
ATOM 618 N N . THR A 1 87 ? 2.309 4.327 -11.811 1.00 85.06 87 THR A N 1
ATOM 619 C CA . THR A 1 87 ? 2.407 4.893 -13.167 1.00 85.06 87 THR A CA 1
ATOM 620 C C . THR A 1 87 ? 2.111 6.391 -13.181 1.00 85.06 87 THR A C 1
ATOM 622 O O . THR A 1 87 ? 2.834 7.140 -13.835 1.00 85.06 87 THR A O 1
ATOM 625 N N . ARG A 1 88 ? 1.090 6.845 -12.441 1.00 82.88 88 ARG A N 1
ATOM 626 C CA . ARG A 1 88 ? 0.761 8.277 -12.327 1.00 82.88 88 ARG A CA 1
ATOM 627 C C . ARG A 1 88 ? 1.866 9.056 -11.617 1.00 82.88 88 ARG A C 1
ATOM 629 O O . ARG A 1 88 ? 2.299 10.088 -12.115 1.00 82.88 88 ARG A O 1
ATOM 636 N N . LEU A 1 89 ? 2.386 8.517 -10.514 1.00 80.19 89 LEU A N 1
ATOM 637 C CA . LEU A 1 89 ? 3.504 9.108 -9.770 1.00 80.19 89 LEU A CA 1
ATOM 638 C C . LEU A 1 89 ? 4.805 9.187 -10.585 1.00 80.19 89 LEU A C 1
ATOM 640 O O . LEU A 1 89 ? 5.610 10.098 -10.389 1.00 80.19 89 LEU A O 1
ATOM 644 N N . GLY A 1 90 ? 5.029 8.219 -11.475 1.00 75.94 90 GLY A N 1
ATOM 645 C CA . GLY A 1 90 ? 6.236 8.111 -12.291 1.00 75.94 90 GLY A CA 1
ATOM 646 C C . GLY A 1 90 ? 6.249 8.984 -13.546 1.00 75.94 90 GLY A C 1
ATOM 647 O O . GLY A 1 90 ? 7.266 8.990 -14.236 1.00 75.94 90 GLY A O 1
ATOM 648 N N . GLY A 1 91 ? 5.162 9.702 -13.860 1.00 66.31 91 GLY A N 1
ATOM 649 C CA . GLY A 1 91 ? 5.002 10.495 -15.084 1.00 66.31 91 GLY A CA 1
ATOM 650 C C . GLY A 1 91 ? 6.157 11.472 -15.342 1.00 66.31 91 GLY A C 1
ATOM 651 O O . GLY A 1 91 ? 6.144 12.604 -14.873 1.00 66.31 91 GLY A O 1
ATOM 652 N N . GLY A 1 92 ? 7.168 11.025 -16.095 1.00 59.56 92 GLY A N 1
ATOM 653 C CA . GLY A 1 92 ? 8.322 11.825 -16.519 1.00 59.56 92 GLY A CA 1
ATOM 654 C C . GLY A 1 92 ? 9.463 11.973 -15.505 1.00 59.56 92 GLY A C 1
ATOM 655 O O . GLY A 1 92 ? 10.380 12.753 -15.756 1.00 59.56 92 GLY A O 1
ATOM 656 N N . ARG A 1 93 ? 9.447 11.255 -14.374 1.00 66.50 93 ARG A N 1
ATOM 657 C CA . ARG A 1 93 ? 10.515 11.336 -13.360 1.00 66.50 93 ARG A CA 1
ATOM 658 C C . ARG A 1 93 ? 11.611 10.302 -13.636 1.00 66.50 93 ARG A C 1
ATOM 660 O O . ARG A 1 93 ? 11.323 9.158 -13.969 1.00 66.50 93 ARG A O 1
ATOM 667 N N . SER A 1 94 ? 12.874 10.699 -13.464 1.00 57.72 94 SER A N 1
ATOM 668 C CA . SER A 1 94 ? 14.035 9.798 -13.591 1.00 57.72 94 SER A CA 1
ATOM 669 C C . SER A 1 94 ? 14.130 8.781 -12.447 1.00 57.72 94 SER A C 1
ATOM 671 O O . SER A 1 94 ? 14.813 7.766 -12.572 1.00 57.72 94 SER A O 1
ATOM 673 N N . GLU A 1 95 ? 13.464 9.060 -11.326 1.00 67.94 95 GLU A N 1
ATOM 674 C CA . GLU A 1 95 ? 13.496 8.243 -10.116 1.00 67.94 95 GLU A CA 1
ATOM 675 C C . GLU A 1 95 ? 12.255 7.356 -9.984 1.00 67.94 95 GLU A C 1
ATOM 677 O O . GLU A 1 95 ? 11.172 7.693 -10.466 1.00 67.94 95 GLU A O 1
ATOM 682 N N . ARG A 1 96 ? 12.415 6.198 -9.328 1.00 75.25 96 ARG A N 1
ATOM 683 C CA . ARG A 1 96 ? 11.343 5.205 -9.188 1.00 75.25 96 ARG A CA 1
ATOM 684 C C . ARG A 1 96 ? 10.393 5.596 -8.049 1.00 75.25 96 ARG A C 1
ATOM 686 O O . ARG A 1 96 ? 10.856 5.691 -6.916 1.00 75.25 96 ARG A O 1
ATOM 693 N N . PRO A 1 97 ? 9.086 5.767 -8.314 1.00 80.25 97 PRO A N 1
ATOM 694 C CA . PRO A 1 97 ? 8.113 6.060 -7.270 1.00 80.25 97 PRO A CA 1
ATOM 695 C C . PRO A 1 97 ? 7.945 4.874 -6.315 1.00 80.25 97 PRO A C 1
ATOM 697 O O . PRO A 1 97 ? 8.061 3.714 -6.724 1.00 80.25 97 PRO A O 1
ATOM 700 N N . VAL A 1 98 ? 7.642 5.179 -5.052 1.00 83.38 98 VAL A N 1
ATOM 701 C CA . VAL A 1 98 ? 7.424 4.189 -3.988 1.00 83.38 98 VAL A CA 1
ATOM 702 C C . VAL A 1 98 ? 6.166 4.561 -3.205 1.00 83.38 98 VAL A C 1
ATOM 704 O O . VAL A 1 98 ? 5.917 5.728 -2.912 1.00 83.38 98 VAL A O 1
ATOM 707 N N . ILE A 1 99 ? 5.370 3.562 -2.840 1.00 86.25 99 ILE A N 1
ATOM 708 C CA . ILE A 1 99 ? 4.264 3.701 -1.892 1.00 86.25 99 ILE A CA 1
ATOM 709 C C . ILE A 1 99 ? 4.655 2.943 -0.630 1.00 86.25 99 ILE A C 1
ATOM 711 O O . ILE A 1 99 ? 5.002 1.771 -0.703 1.00 86.25 99 ILE A O 1
ATOM 715 N N . VAL A 1 100 ? 4.600 3.584 0.530 1.00 87.38 100 VAL A N 1
ATOM 716 C CA . VAL A 1 100 ? 4.846 2.922 1.815 1.00 87.38 100 VAL A CA 1
ATOM 717 C C . VAL A 1 100 ? 3.521 2.695 2.517 1.00 87.38 100 VAL A C 1
ATOM 719 O O . VAL A 1 100 ? 2.803 3.645 2.809 1.00 87.38 100 VAL A O 1
ATOM 722 N N . ILE A 1 101 ? 3.202 1.444 2.827 1.00 87.81 101 ILE A N 1
ATOM 723 C CA . ILE A 1 101 ? 2.084 1.111 3.710 1.00 87.81 101 ILE A CA 1
ATOM 724 C C . ILE A 1 101 ? 2.640 1.000 5.127 1.00 87.81 101 ILE A C 1
ATOM 726 O O . ILE A 1 101 ? 3.500 0.159 5.383 1.00 87.81 101 ILE A O 1
ATOM 730 N N . ARG A 1 102 ? 2.167 1.851 6.037 1.00 85.88 102 ARG A N 1
ATOM 731 C CA . ARG A 1 102 ? 2.673 1.955 7.408 1.00 85.88 102 ARG A CA 1
ATOM 732 C C . ARG A 1 102 ? 1.604 1.586 8.435 1.00 85.88 102 ARG A C 1
ATOM 734 O O . ARG A 1 102 ? 0.572 2.254 8.528 1.00 85.88 102 ARG A O 1
ATOM 741 N N . ASP A 1 103 ? 1.916 0.585 9.257 1.00 84.25 103 ASP A N 1
ATOM 742 C CA . ASP A 1 103 ? 1.236 0.271 10.515 1.00 84.25 103 ASP A CA 1
ATOM 743 C C . ASP A 1 103 ? 1.979 0.961 11.663 1.00 84.25 103 ASP A C 1
ATOM 745 O O . ASP A 1 103 ? 2.995 0.467 12.152 1.00 84.25 103 ASP A O 1
ATOM 749 N N . ALA A 1 104 ? 1.491 2.114 12.118 1.00 71.75 104 ALA A N 1
ATOM 750 C CA . ALA A 1 104 ? 2.148 2.836 13.210 1.00 71.75 104 ALA A CA 1
ATOM 751 C C . ALA A 1 104 ? 2.072 2.090 14.555 1.00 71.75 104 ALA A C 1
ATOM 753 O O . ALA A 1 104 ? 2.939 2.274 15.405 1.00 71.75 104 ALA A O 1
ATOM 754 N N . THR A 1 105 ? 1.050 1.256 14.763 1.00 72.88 105 THR A N 1
ATOM 755 C CA . THR A 1 105 ? 0.867 0.515 16.019 1.00 72.88 105 THR A CA 1
ATOM 756 C C . THR A 1 105 ? 1.804 -0.679 16.096 1.00 72.88 105 THR A C 1
ATOM 758 O O . THR A 1 105 ? 2.324 -0.978 17.169 1.00 72.88 105 THR A O 1
ATOM 761 N N . ARG A 1 106 ? 2.037 -1.345 14.963 1.00 73.88 106 ARG A N 1
ATOM 762 C CA . ARG A 1 106 ? 2.938 -2.498 14.874 1.00 73.88 106 ARG A CA 1
ATOM 763 C C . ARG A 1 106 ? 4.338 -2.145 14.400 1.00 73.88 106 ARG A C 1
ATOM 765 O O . ARG A 1 106 ? 5.188 -3.014 14.421 1.00 73.88 106 ARG A O 1
ATOM 772 N N . GLY A 1 107 ? 4.601 -0.909 13.981 1.00 74.12 107 GLY A N 1
ATOM 773 C CA . GLY A 1 107 ? 5.898 -0.506 13.434 1.00 74.12 107 GLY A CA 1
ATOM 774 C C . GLY A 1 107 ? 6.262 -1.236 12.137 1.00 74.12 107 GLY A C 1
ATOM 775 O O . GLY A 1 107 ? 7.437 -1.526 11.921 1.00 74.12 107 GLY A O 1
ATOM 776 N N . ILE A 1 108 ? 5.261 -1.566 11.315 1.00 81.25 108 ILE A N 1
ATOM 777 C CA . ILE A 1 108 ? 5.451 -2.220 10.014 1.00 81.25 108 ILE A CA 1
ATOM 778 C C . ILE A 1 108 ? 5.475 -1.143 8.938 1.00 81.25 108 ILE A C 1
ATOM 780 O O . ILE A 1 108 ? 4.525 -0.373 8.837 1.00 81.25 108 ILE A O 1
ATOM 784 N N . ASP A 1 109 ? 6.514 -1.141 8.108 1.00 86.06 109 ASP A N 1
ATOM 785 C CA . ASP A 1 109 ? 6.646 -0.250 6.952 1.00 86.06 109 ASP A CA 1
ATOM 786 C C . ASP A 1 109 ? 6.902 -1.095 5.701 1.00 86.06 109 ASP A C 1
ATOM 788 O O . ASP A 1 109 ? 8.004 -1.607 5.527 1.00 86.06 109 ASP A O 1
ATOM 792 N N . ALA A 1 110 ? 5.910 -1.253 4.826 1.00 86.25 110 ALA A N 1
ATOM 793 C CA . ALA A 1 110 ? 6.042 -2.027 3.592 1.00 86.25 110 ALA A CA 1
ATOM 794 C C . ALA A 1 110 ? 6.235 -1.113 2.376 1.00 86.25 110 ALA A C 1
ATOM 796 O O . ALA A 1 110 ? 5.334 -0.355 2.019 1.00 86.25 110 ALA A O 1
ATOM 797 N N . GLU A 1 111 ? 7.398 -1.201 1.729 1.00 88.69 111 GLU A N 1
ATOM 798 C CA . GLU A 1 111 ? 7.722 -0.467 0.501 1.00 88.69 111 GLU A CA 1
ATOM 799 C C . GLU A 1 111 ? 7.185 -1.199 -0.741 1.00 88.69 111 GLU A C 1
ATOM 801 O O . GLU A 1 111 ? 7.677 -2.256 -1.139 1.00 88.69 111 GLU A O 1
ATOM 806 N N . ILE A 1 112 ? 6.190 -0.597 -1.386 1.00 87.75 112 ILE A N 1
ATOM 807 C CA . ILE A 1 112 ? 5.580 -1.026 -2.643 1.00 87.75 112 ILE A CA 1
ATOM 808 C C . ILE A 1 112 ? 6.207 -0.217 -3.781 1.00 87.75 112 ILE A C 1
ATOM 810 O O . ILE A 1 112 ? 6.064 1.002 -3.855 1.00 87.75 112 ILE A O 1
ATOM 814 N N . SER A 1 113 ? 6.906 -0.901 -4.680 1.00 85.25 113 SER A N 1
ATOM 815 C CA . SER A 1 113 ? 7.520 -0.317 -5.880 1.00 85.25 113 SER A CA 1
ATOM 816 C C . SER A 1 113 ? 6.820 -0.789 -7.157 1.00 85.25 113 SER A C 1
ATOM 818 O O . SER A 1 113 ? 5.995 -1.703 -7.143 1.00 85.25 113 SER A O 1
ATOM 820 N N . ALA A 1 114 ? 7.141 -0.174 -8.295 1.00 81.69 114 ALA A N 1
ATOM 821 C CA . ALA A 1 114 ? 6.607 -0.625 -9.579 1.00 81.69 114 ALA A CA 1
ATOM 822 C C . ALA A 1 114 ? 7.074 -2.054 -9.908 1.00 81.69 114 ALA A C 1
ATOM 824 O O . ALA A 1 114 ? 8.229 -2.406 -9.666 1.00 81.69 114 ALA A O 1
ATOM 825 N N . GLY A 1 115 ? 6.178 -2.856 -10.494 1.00 80.44 115 GLY A N 1
ATOM 826 C CA . GLY A 1 115 ? 6.493 -4.203 -10.980 1.00 80.44 115 GLY A CA 1
ATOM 827 C C . GLY A 1 115 ? 6.453 -5.319 -9.931 1.00 80.44 115 GLY A C 1
ATOM 828 O O . GLY A 1 115 ? 6.919 -6.415 -10.227 1.00 80.44 115 GLY A O 1
ATOM 829 N N . LEU A 1 116 ? 5.907 -5.079 -8.732 1.00 86.88 116 LEU A N 1
ATOM 830 C CA . LEU A 1 116 ? 5.626 -6.165 -7.784 1.00 86.88 116 LEU A CA 1
ATOM 831 C C . LEU A 1 116 ? 4.608 -7.138 -8.395 1.00 86.88 116 LEU A C 1
ATOM 833 O O . LEU A 1 116 ? 3.559 -6.670 -8.836 1.00 86.88 116 LE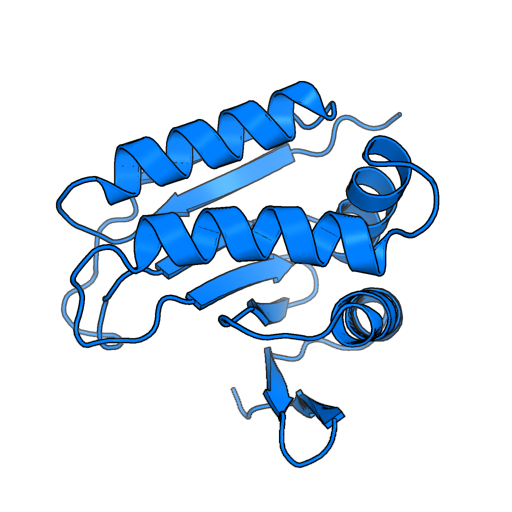U A O 1
ATOM 837 N N . PRO A 1 117 ? 4.860 -8.455 -8.406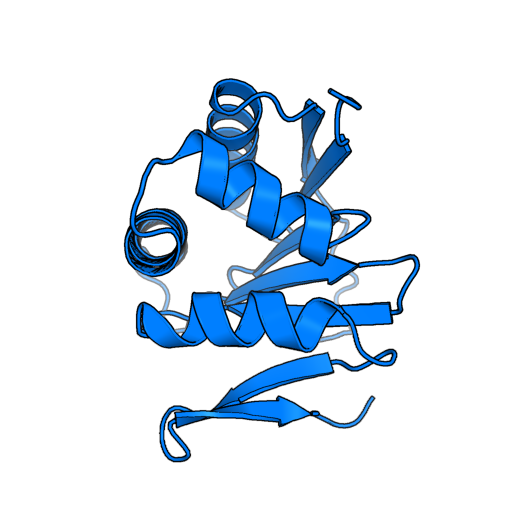 1.00 88.19 117 PRO A N 1
ATOM 838 C CA . PRO A 1 117 ? 3.912 -9.408 -8.966 1.00 88.19 117 PRO A CA 1
ATOM 839 C C . PRO A 1 117 ? 2.702 -9.622 -8.027 1.00 88.19 117 PRO A C 1
ATOM 841 O O . PRO A 1 117 ? 2.815 -9.357 -6.824 1.00 88.19 117 PRO A O 1
ATOM 844 N N . PRO A 1 118 ? 1.545 -10.096 -8.529 1.00 86.94 118 PRO A N 1
ATOM 845 C CA . PRO A 1 118 ? 0.334 -10.309 -7.726 1.00 86.94 118 PRO A CA 1
ATOM 846 C C . PRO A 1 118 ? 0.559 -11.141 -6.455 1.00 86.94 118 PRO A C 1
ATOM 848 O O . PRO A 1 118 ? 0.082 -10.780 -5.378 1.00 86.94 118 PRO A O 1
ATOM 851 N N . GLU A 1 119 ? 1.353 -12.211 -6.535 1.00 87.62 119 GLU A N 1
ATOM 852 C CA . GLU A 1 119 ? 1.669 -13.078 -5.396 1.00 87.62 119 GLU A CA 1
ATOM 853 C C . GLU A 1 119 ? 2.468 -12.375 -4.289 1.00 87.62 119 GLU A C 1
ATOM 855 O O . GLU A 1 119 ? 2.444 -12.809 -3.135 1.00 87.62 119 GLU A O 1
ATOM 860 N N . ALA A 1 120 ? 3.158 -11.270 -4.597 1.00 89.25 120 ALA A N 1
ATOM 861 C CA . ALA A 1 120 ? 3.844 -10.480 -3.581 1.00 89.25 120 ALA A CA 1
ATOM 862 C C . ALA A 1 120 ? 2.844 -9.819 -2.622 1.00 89.25 120 ALA A C 1
ATOM 864 O O . ALA A 1 120 ? 3.128 -9.716 -1.429 1.00 89.25 120 ALA A O 1
ATOM 865 N N . PHE A 1 121 ? 1.666 -9.415 -3.102 1.00 86.00 121 PHE A N 1
ATOM 866 C CA . PHE A 1 121 ? 0.634 -8.806 -2.260 1.00 86.00 121 PHE A CA 1
ATOM 867 C C . PHE A 1 121 ? -0.029 -9.822 -1.326 1.00 86.00 121 PHE A C 1
ATOM 869 O O . PHE A 1 121 ? -0.307 -9.493 -0.173 1.00 86.00 121 PHE A O 1
ATOM 876 N N . GLU A 1 122 ? -0.207 -11.066 -1.778 1.00 83.81 122 GLU A N 1
ATOM 877 C CA . GLU A 1 122 ? -0.685 -12.151 -0.911 1.00 83.81 122 GLU A CA 1
ATOM 878 C C . GLU A 1 122 ? 0.315 -12.437 0.214 1.00 83.81 122 GLU A C 1
ATOM 880 O O . GLU A 1 122 ? -0.050 -12.400 1.389 1.00 83.81 122 GLU A O 1
ATOM 885 N N . LYS A 1 123 ? 1.604 -12.590 -0.124 1.00 85.19 123 LYS A N 1
ATOM 886 C CA . LYS A 1 123 ? 2.673 -12.786 0.870 1.00 85.19 123 LYS A CA 1
ATOM 887 C C . LYS A 1 123 ? 2.781 -11.618 1.856 1.00 85.19 123 LYS A C 1
ATOM 889 O O . LYS A 1 123 ? 3.024 -11.831 3.039 1.00 85.19 123 LYS A O 1
ATOM 894 N N . LEU A 1 124 ? 2.591 -10.377 1.395 1.00 85.50 124 LEU A N 1
ATOM 895 C CA . LEU A 1 124 ? 2.618 -9.205 2.277 1.00 85.50 124 LEU A CA 1
ATOM 896 C C . LEU A 1 124 ? 1.502 -9.262 3.328 1.00 85.50 124 LEU A C 1
ATOM 898 O O . LEU A 1 124 ? 1.721 -8.917 4.488 1.00 85.50 124 LEU A O 1
ATOM 902 N N . ARG A 1 125 ? 0.304 -9.699 2.928 1.00 81.12 125 ARG A N 1
ATOM 903 C CA . ARG A 1 125 ? -0.855 -9.821 3.819 1.00 81.12 125 ARG A CA 1
ATOM 904 C C . ARG A 1 125 ? -0.633 -10.864 4.914 1.00 81.12 125 ARG A C 1
ATOM 906 O O . ARG A 1 125 ? -1.081 -10.643 6.042 1.00 81.12 125 ARG A O 1
ATOM 913 N N . GLU A 1 126 ? 0.054 -11.958 4.590 1.00 80.12 126 GLU A N 1
ATOM 914 C CA . GLU A 1 126 ? 0.479 -12.986 5.550 1.00 80.12 126 GLU A CA 1
ATOM 915 C C . GLU A 1 126 ? 1.514 -12.421 6.535 1.00 80.12 126 GLU A C 1
ATOM 917 O O . GLU A 1 126 ? 1.308 -12.473 7.748 1.00 80.12 126 GLU A O 1
ATOM 922 N N . LEU A 1 127 ? 2.567 -11.777 6.023 1.00 75.31 127 LEU A N 1
ATOM 923 C CA . LEU A 1 127 ? 3.663 -11.219 6.828 1.00 75.31 127 LEU A CA 1
ATOM 924 C C . LEU A 1 127 ? 3.244 -10.052 7.728 1.00 75.31 127 LEU A C 1
ATOM 926 O O . LEU A 1 127 ? 3.804 -9.872 8.804 1.00 75.31 127 LEU A O 1
ATOM 930 N N . ALA A 1 128 ? 2.225 -9.279 7.345 1.00 68.50 128 ALA A N 1
ATOM 931 C CA . ALA A 1 128 ? 1.701 -8.179 8.162 1.00 68.50 128 ALA A CA 1
ATOM 932 C C . ALA A 1 128 ? 1.107 -8.630 9.519 1.00 68.50 128 ALA A C 1
ATOM 934 O O . ALA A 1 128 ? 0.689 -7.799 10.335 1.00 68.50 128 ALA A O 1
ATOM 935 N N . THR A 1 129 ? 1.033 -9.942 9.764 1.00 67.38 129 THR A N 1
ATOM 936 C CA . THR A 1 129 ? 0.626 -10.516 11.048 1.00 67.38 129 THR A CA 1
ATOM 937 C C . THR A 1 129 ? 1.773 -10.643 12.061 1.00 67.38 129 THR A C 1
ATOM 939 O O . THR A 1 129 ? 1.472 -10.760 13.250 1.00 67.38 129 THR A O 1
ATOM 942 N N . GLU A 1 130 ? 3.032 -10.544 11.618 1.00 68.69 130 GLU A N 1
ATOM 943 C CA . GLU A 1 130 ? 4.254 -10.763 12.408 1.00 68.69 130 GLU A CA 1
ATOM 944 C C . GLU A 1 130 ? 4.830 -9.469 13.046 1.00 68.69 130 GLU A C 1
ATOM 946 O O . GLU A 1 130 ? 4.155 -8.438 13.123 1.00 68.69 130 GLU A O 1
ATOM 951 N N . ASP A 1 131 ? 6.058 -9.553 13.577 1.00 65.38 131 ASP A N 1
ATOM 952 C CA . ASP A 1 131 ? 6.750 -8.538 14.388 1.00 65.38 131 ASP A CA 1
ATOM 953 C C . ASP A 1 131 ? 7.053 -7.198 13.666 1.00 65.38 131 ASP A C 1
ATOM 955 O O . ASP A 1 131 ? 7.048 -7.125 12.435 1.00 65.38 131 ASP A O 1
ATOM 959 N N . PRO A 1 132 ? 7.377 -6.117 14.416 1.00 66.06 132 PRO A N 1
ATOM 960 C CA . PRO A 1 132 ? 7.678 -4.789 13.870 1.00 66.06 132 PRO A CA 1
ATOM 961 C C . PRO A 1 132 ? 8.888 -4.781 12.933 1.00 66.06 132 PRO A C 1
ATOM 963 O O . PRO A 1 132 ? 10.038 -4.773 13.391 1.00 66.06 132 PRO A O 1
ATOM 966 N N . VAL A 1 133 ? 8.655 -4.715 11.622 1.00 80.19 133 VAL A N 1
ATOM 967 C CA . VAL A 1 133 ? 9.735 -4.747 10.634 1.00 80.19 133 VAL A CA 1
ATOM 968 C C . VAL A 1 133 ? 9.446 -3.881 9.411 1.00 80.19 133 VAL A C 1
ATOM 970 O O . VAL A 1 133 ? 8.318 -3.777 8.927 1.00 80.19 133 VAL A O 1
ATOM 973 N N . LYS A 1 134 ? 10.502 -3.254 8.892 1.00 83.75 134 LYS A N 1
ATOM 974 C CA . LYS A 1 134 ? 10.468 -2.596 7.592 1.00 83.75 134 LYS A CA 1
ATOM 975 C C . LYS A 1 134 ? 10.678 -3.651 6.507 1.00 83.75 134 LYS A C 1
ATOM 977 O O . LYS A 1 134 ? 11.672 -4.373 6.528 1.00 83.75 134 LYS A O 1
ATOM 982 N N . LEU A 1 135 ? 9.743 -3.741 5.572 1.00 86.81 135 LEU A N 1
ATOM 983 C CA . LEU A 1 135 ? 9.699 -4.742 4.517 1.00 86.81 135 LEU A CA 1
ATOM 984 C C . LEU A 1 135 ? 9.942 -4.093 3.159 1.00 86.81 135 LEU A C 1
ATOM 986 O O . LEU A 1 135 ? 9.298 -3.109 2.793 1.00 86.81 135 LEU A O 1
ATOM 990 N N . ARG A 1 136 ? 10.834 -4.697 2.380 1.00 87.88 136 ARG A N 1
ATOM 991 C CA . ARG A 1 136 ? 11.051 -4.355 0.975 1.00 87.88 136 ARG A CA 1
ATOM 992 C C . ARG A 1 136 ? 11.046 -5.627 0.146 1.00 87.88 136 ARG A C 1
ATOM 994 O O . ARG A 1 136 ? 11.706 -6.599 0.506 1.00 87.88 136 ARG A O 1
ATOM 1001 N N . TYR A 1 137 ? 10.302 -5.624 -0.953 1.00 86.94 137 TYR A N 1
ATOM 1002 C CA . TYR A 1 137 ? 10.271 -6.767 -1.856 1.00 86.94 137 TYR A CA 1
ATOM 1003 C C . TYR A 1 137 ? 11.585 -6.863 -2.640 1.00 86.94 137 TYR A C 1
ATOM 1005 O O . TYR A 1 137 ? 11.995 -5.901 -3.293 1.00 86.94 137 TYR A O 1
ATOM 1013 N N . ASP A 1 138 ? 12.241 -8.018 -2.565 1.00 86.38 138 ASP A N 1
ATOM 1014 C CA . ASP A 1 138 ? 13.399 -8.358 -3.383 1.00 86.38 138 ASP A CA 1
ATOM 1015 C C . ASP A 1 138 ? 12.921 -9.131 -4.626 1.00 86.38 138 ASP A C 1
ATOM 1017 O O . ASP A 1 138 ? 12.504 -10.289 -4.506 1.00 86.38 138 ASP A O 1
ATOM 1021 N N . PRO A 1 139 ? 12.975 -8.523 -5.828 1.00 81.81 139 PRO A N 1
ATOM 1022 C CA . PRO A 1 139 ? 12.531 -9.177 -7.053 1.00 81.81 139 PRO A CA 1
ATOM 1023 C C . PRO A 1 139 ? 13.455 -10.320 -7.490 1.00 81.81 139 PRO A C 1
ATOM 1025 O O . PRO A 1 139 ? 13.019 -11.184 -8.244 1.00 81.81 139 PRO A O 1
ATOM 1028 N N . VAL A 1 140 ? 14.713 -10.343 -7.036 1.00 84.56 140 VAL A N 1
ATOM 1029 C CA . VAL A 1 140 ? 15.658 -11.428 -7.337 1.00 84.56 140 VAL A CA 1
ATOM 1030 C C . VAL A 1 140 ? 15.331 -12.650 -6.485 1.00 84.56 140 VAL A C 1
ATOM 1032 O O . VAL A 1 140 ? 15.306 -13.767 -6.995 1.00 84.56 140 VAL A O 1
ATOM 1035 N N . ALA A 1 141 ? 15.043 -12.440 -5.199 1.00 85.31 141 ALA A N 1
ATOM 1036 C CA . ALA A 1 141 ? 14.662 -13.512 -4.280 1.00 85.31 141 ALA A CA 1
ATOM 1037 C C . ALA A 1 141 ? 13.177 -13.915 -4.386 1.00 85.31 141 ALA A C 1
ATOM 1039 O O . ALA A 1 141 ? 12.783 -14.958 -3.865 1.00 85.31 141 ALA A O 1
ATOM 1040 N N . GLY A 1 142 ? 12.334 -13.093 -5.020 1.00 85.81 142 GLY A N 1
ATOM 1041 C CA . GLY A 1 142 ? 10.888 -13.318 -5.104 1.00 85.81 142 GLY A CA 1
ATOM 1042 C C . GLY A 1 142 ? 10.183 -13.253 -3.740 1.00 85.81 142 GLY A C 1
ATOM 1043 O O . GLY A 1 142 ? 9.156 -13.916 -3.529 1.00 85.81 142 GLY A O 1
ATOM 1044 N N . ALA A 1 143 ? 10.749 -12.498 -2.794 1.00 88.12 143 ALA A N 1
ATOM 1045 C CA . ALA A 1 143 ? 10.368 -12.513 -1.385 1.00 88.12 143 ALA A CA 1
ATOM 1046 C C . ALA A 1 143 ? 10.429 -11.121 -0.743 1.00 88.12 143 ALA A C 1
ATOM 1048 O O . ALA A 1 143 ? 11.184 -10.246 -1.160 1.00 88.12 143 ALA A O 1
ATOM 1049 N N . TRP A 1 144 ? 9.634 -10.929 0.309 1.00 88.12 144 TRP A N 1
ATOM 1050 C CA . TRP A 1 144 ? 9.744 -9.763 1.179 1.00 88.12 144 TRP A CA 1
ATOM 1051 C C . TRP A 1 144 ? 10.925 -9.932 2.124 1.00 88.12 144 TRP A C 1
ATOM 1053 O O . TRP A 1 144 ? 11.032 -10.942 2.814 1.00 88.12 144 TRP A O 1
ATOM 1063 N N . MET A 1 145 ? 11.792 -8.925 2.164 1.00 87.06 145 MET A N 1
ATOM 1064 C CA . MET A 1 145 ? 12.980 -8.910 3.001 1.00 87.06 145 MET A CA 1
ATOM 1065 C C . MET A 1 145 ? 12.841 -7.846 4.082 1.00 87.06 145 MET A C 1
ATOM 1067 O O . MET A 1 145 ? 12.495 -6.695 3.799 1.00 87.06 145 MET A O 1
ATOM 1071 N N . ALA A 1 146 ? 13.169 -8.230 5.313 1.00 85.25 146 ALA A N 1
ATOM 1072 C CA . ALA A 1 146 ? 13.403 -7.285 6.389 1.00 85.25 146 ALA A CA 1
ATOM 1073 C C . ALA A 1 146 ? 14.605 -6.402 6.031 1.00 85.25 146 ALA A C 1
ATOM 1075 O O . ALA A 1 146 ? 15.695 -6.905 5.750 1.00 85.25 146 ALA A O 1
ATOM 1076 N N . VAL A 1 147 ? 14.421 -5.087 6.047 1.00 82.31 147 VAL A N 1
ATOM 1077 C CA . VAL A 1 147 ? 15.520 -4.126 5.931 1.00 82.31 147 VAL A CA 1
ATOM 1078 C C . VAL A 1 147 ? 15.747 -3.493 7.300 1.00 82.31 147 VAL A C 1
ATOM 1080 O O . VAL A 1 147 ? 14.790 -3.125 7.980 1.00 82.31 147 VAL A O 1
ATOM 1083 N N . GLY A 1 148 ? 17.011 -3.448 7.737 1.00 63.03 148 GLY A N 1
ATOM 1084 C CA . GLY A 1 148 ? 17.389 -2.911 9.049 1.00 63.03 148 GLY A CA 1
ATOM 1085 C C . GLY A 1 148 ? 16.811 -1.511 9.286 1.00 63.03 148 GLY A C 1
ATOM 1086 O O . GLY A 1 148 ? 16.657 -0.746 8.332 1.00 63.03 148 GLY A O 1
ATOM 1087 N N . ARG A 1 149 ? 16.453 -1.235 10.549 1.00 55.25 149 ARG A N 1
ATOM 1088 C CA . ARG A 1 149 ? 15.918 0.060 11.001 1.00 55.25 149 ARG A CA 1
ATOM 1089 C C . ARG A 1 149 ? 16.883 1.207 10.743 1.00 55.25 149 ARG A C 1
ATOM 1091 O O . ARG A 1 149 ? 18.098 0.996 10.948 1.00 55.25 149 ARG A O 1
#

Foldseek 3Di:
DPQWEKEWEAADDDCLQVLSVVLQVVVVVLRHNYDYHYDHDPVPDDDRAAEIEIATVQPLVVLVSCLVSQDPLSLVSVLVSVQVSQVVSPVPDPDWHWYWYAHPVQQETETDTHPLHSVASVQVSVPSVDHNFYWYQDPVVNHIDGDDD

Organism: NCBI:txid589240

Secondary structure (DSSP, 8-state):
----EEEEEE--SSTHHHHHHHHHHHHHHTT-EEEEEEPP--TTSS--SSEEEEEESSHHHHHHHHHHHH-S-HHHHHHHHHHHHHHHHTTT-SSPPEEEEEETTTTEEEEEETT--HHHHHHHHHHTTSSS-EEEEETTTTEEEEE--

Radius of gyration: 14.43 Å; chains: 1; bounding box: 35×33×32 Å